Protein AF-A0A969AS32-F1 (afdb_monomer_lite)

Radius of gyration: 26.05 Å; chains: 1; bounding box: 41×69×43 Å

pLDDT: mean 76.81, std 12.21, range [35.31, 92.75]

Secondary structure (DSSP, 8-state):
-----------S-HHHHHH--GGGS--SSS----HHHHHH------PPPPPPPP-----------

Sequence (65 aa):
MKNDSTSKTSKTDWDQLDAMTDEERDFSDCPELTAEQFSQGIIRRGLKPKANKEQSTLRNGTENA

Structure (mmCIF, N/CA/C/O backbone):
data_AF-A0A969AS32-F1
#
_entry.id   AF-A0A969AS32-F1
#
loop_
_atom_site.group_PDB
_atom_site.id
_atom_site.type_symbol
_atom_site.label_atom_id
_atom_site.label_alt_id
_atom_site.label_comp_id
_atom_site.label_asym_id
_atom_site.label_entity_id
_atom_site.label_seq_id
_atom_site.pdbx_PDB_ins_code
_atom_site.Cartn_x
_atom_site.Cartn_y
_atom_site.Cartn_z
_atom_site.occupancy
_atom_site.B_iso_or_equiv
_atom_site.auth_seq_id
_atom_site.auth_comp_id
_atom_site.auth_asym_id
_atom_site.auth_atom_id
_atom_site.pdbx_PDB_model_num
ATOM 1 N N . MET A 1 1 ? 7.982 20.345 -30.406 1.00 35.31 1 MET A N 1
ATOM 2 C CA . MET A 1 1 ? 7.647 20.592 -28.987 1.00 35.31 1 MET A CA 1
ATOM 3 C C . MET A 1 1 ? 8.522 19.671 -28.153 1.00 35.31 1 MET A C 1
ATOM 5 O O . MET A 1 1 ? 8.391 18.464 -28.303 1.00 35.31 1 MET A O 1
ATOM 9 N N . LYS A 1 2 ? 9.476 20.206 -27.380 1.00 45.34 2 LYS A N 1
ATOM 10 C CA . LYS A 1 2 ? 10.225 19.412 -26.397 1.00 45.34 2 LYS A CA 1
ATOM 11 C C . LYS A 1 2 ? 9.445 19.459 -25.091 1.00 45.34 2 LYS A C 1
ATOM 13 O O . LYS A 1 2 ? 9.442 20.478 -24.412 1.00 45.34 2 LYS A O 1
ATOM 18 N N . ASN A 1 3 ? 8.729 18.381 -24.804 1.00 54.75 3 ASN A N 1
ATOM 19 C CA . ASN A 1 3 ? 8.125 18.173 -23.502 1.00 54.75 3 ASN A CA 1
ATOM 20 C C . ASN A 1 3 ? 9.180 17.452 -22.670 1.00 54.75 3 ASN A C 1
ATOM 22 O O . ASN A 1 3 ? 9.193 16.223 -22.639 1.00 54.75 3 ASN A O 1
ATOM 26 N N . ASP A 1 4 ? 10.087 18.196 -22.041 1.00 58.25 4 ASP A N 1
ATOM 27 C CA . ASP A 1 4 ? 10.952 17.625 -21.012 1.00 58.25 4 ASP A CA 1
ATOM 28 C C . ASP A 1 4 ? 10.064 17.367 -19.786 1.00 58.25 4 ASP A C 1
ATOM 30 O O . ASP A 1 4 ? 10.030 18.1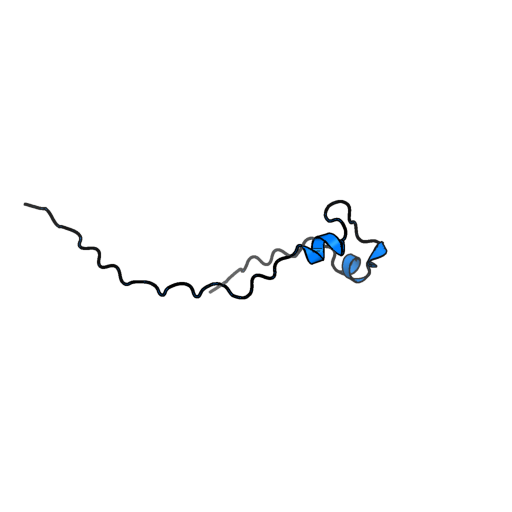35 -18.825 1.00 58.25 4 ASP A O 1
ATOM 34 N N . SER A 1 5 ? 9.241 16.311 -19.868 1.00 65.44 5 SER A N 1
ATOM 35 C CA . SER A 1 5 ? 8.522 15.788 -18.713 1.00 65.44 5 SER A CA 1
ATOM 36 C C . SER A 1 5 ? 9.591 15.503 -17.678 1.00 65.44 5 SER A C 1
ATOM 38 O O . SER A 1 5 ? 10.589 14.866 -18.018 1.00 65.44 5 SER A O 1
ATOM 40 N N . THR A 1 6 ? 9.432 16.009 -16.463 1.00 64.19 6 THR A N 1
ATOM 41 C CA . THR A 1 6 ? 10.390 15.830 -15.377 1.00 64.19 6 THR A CA 1
ATOM 42 C C . THR A 1 6 ? 10.542 14.344 -15.054 1.00 64.19 6 THR A C 1
ATOM 44 O O . THR A 1 6 ? 9.944 13.847 -14.104 1.00 64.19 6 THR A O 1
ATOM 47 N N . SER A 1 7 ? 11.340 13.621 -15.837 1.00 64.44 7 SER A N 1
ATOM 48 C CA . SER A 1 7 ? 11.778 12.264 -15.552 1.00 64.44 7 SER A CA 1
ATOM 49 C C . SER A 1 7 ? 12.938 12.386 -14.578 1.00 64.44 7 SER A C 1
ATOM 51 O O . SER A 1 7 ? 14.103 12.161 -14.889 1.00 64.44 7 SER A O 1
ATOM 53 N N . LYS A 1 8 ? 12.627 12.832 -13.356 1.00 68.31 8 LYS A N 1
ATOM 54 C CA . LYS A 1 8 ? 13.550 12.604 -12.252 1.00 68.31 8 LYS A CA 1
ATOM 55 C C . LYS A 1 8 ? 13.668 11.092 -12.145 1.00 68.31 8 LYS A C 1
ATOM 57 O O . LYS A 1 8 ? 12.709 10.430 -11.757 1.00 68.31 8 LYS A O 1
ATOM 62 N N . THR A 1 9 ? 14.818 10.566 -12.551 1.00 71.94 9 THR A N 1
ATOM 63 C CA . THR A 1 9 ? 15.204 9.190 -12.269 1.00 71.94 9 THR A CA 1
ATOM 64 C C . THR A 1 9 ? 14.993 8.976 -10.782 1.00 71.94 9 THR A C 1
ATOM 66 O O . THR A 1 9 ? 15.501 9.753 -9.963 1.00 71.94 9 THR A O 1
ATOM 69 N N . SER A 1 10 ? 14.159 7.994 -10.449 1.00 76.31 10 SER A N 1
ATOM 70 C CA . SER A 1 10 ? 13.919 7.634 -9.060 1.00 76.31 10 SER A CA 1
ATOM 71 C C . SER A 1 10 ? 15.269 7.399 -8.384 1.00 76.31 10 SER A C 1
ATOM 73 O O . SER A 1 10 ? 16.135 6.744 -8.956 1.00 76.31 10 SER A O 1
ATOM 75 N N . LYS A 1 11 ? 15.465 7.976 -7.197 1.00 85.19 11 LYS A N 1
ATOM 76 C CA . LYS A 1 11 ? 16.651 7.700 -6.368 1.00 85.19 11 LYS A CA 1
ATOM 77 C C . LYS A 1 11 ? 16.494 6.410 -5.558 1.00 85.19 11 LYS A C 1
ATOM 79 O O . LYS A 1 11 ? 17.367 6.090 -4.763 1.00 85.19 11 LYS A O 1
ATOM 84 N N . THR A 1 12 ? 15.359 5.737 -5.714 1.00 83.38 12 THR A N 1
ATOM 85 C CA . THR A 1 12 ? 15.060 4.470 -5.062 1.00 83.38 12 THR A CA 1
ATOM 86 C C . THR A 1 12 ? 15.859 3.356 -5.723 1.00 83.38 12 THR A C 1
ATOM 88 O O . THR A 1 12 ? 15.856 3.246 -6.950 1.00 83.38 12 THR A O 1
ATOM 91 N N . ASP A 1 13 ? 16.517 2.541 -4.905 1.00 88.62 13 ASP A N 1
ATOM 92 C CA . ASP A 1 13 ? 17.112 1.280 -5.333 1.00 88.62 13 ASP A CA 1
ATOM 93 C C . ASP A 1 13 ? 15.990 0.253 -5.543 1.00 88.62 13 ASP A C 1
ATOM 95 O O . ASP A 1 13 ? 15.376 -0.226 -4.590 1.00 88.62 13 ASP A O 1
ATOM 99 N N . TRP A 1 14 ? 15.647 0.003 -6.805 1.00 87.25 14 TRP A N 1
ATOM 100 C CA . TRP A 1 14 ? 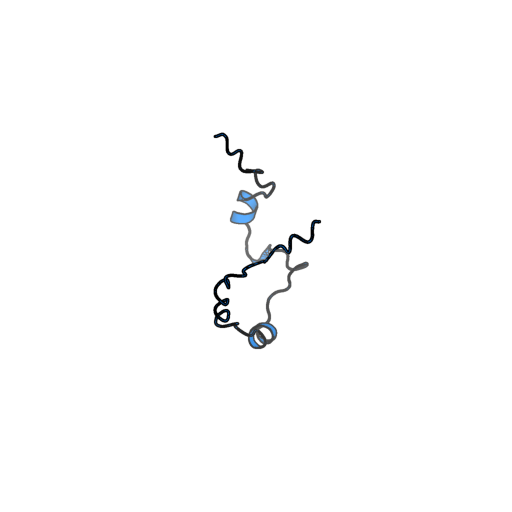14.553 -0.900 -7.163 1.00 87.25 14 TRP A CA 1
ATOM 101 C C . TRP A 1 14 ? 14.968 -2.368 -7.127 1.00 87.25 14 TRP A C 1
ATOM 103 O O . TRP A 1 14 ? 14.137 -3.199 -6.782 1.00 87.25 14 TRP A O 1
ATOM 113 N N . ASP A 1 15 ? 16.231 -2.675 -7.429 1.00 89.81 15 ASP A N 1
ATOM 114 C CA . ASP A 1 15 ? 16.736 -4.051 -7.439 1.00 89.81 15 ASP A CA 1
ATOM 115 C C . ASP A 1 15 ? 16.787 -4.603 -6.008 1.00 89.81 15 ASP A C 1
ATOM 117 O O . ASP A 1 15 ? 16.423 -5.752 -5.759 1.00 89.81 15 ASP A O 1
ATOM 121 N N . GLN A 1 16 ? 17.167 -3.756 -5.043 1.00 87.75 16 GLN A N 1
ATOM 122 C CA . GLN A 1 16 ? 17.116 -4.109 -3.627 1.00 87.75 16 GLN A CA 1
ATOM 123 C C . GLN A 1 16 ? 15.680 -4.348 -3.141 1.00 87.75 16 GLN A C 1
ATOM 125 O O . GLN A 1 16 ? 15.441 -5.298 -2.399 1.00 87.75 16 GLN A O 1
ATOM 130 N N . LEU A 1 17 ? 14.728 -3.495 -3.537 1.00 86.44 17 LEU A N 1
ATOM 131 C CA . LEU A 1 17 ? 13.325 -3.636 -3.134 1.00 86.44 17 LEU A CA 1
ATOM 132 C C . LEU A 1 17 ? 12.649 -4.861 -3.759 1.00 86.44 17 LEU A C 1
ATOM 134 O O . LEU A 1 17 ? 11.797 -5.455 -3.112 1.00 86.44 17 LEU A O 1
ATOM 138 N N . ASP A 1 18 ? 13.015 -5.236 -4.985 1.00 87.50 18 ASP A N 1
ATOM 139 C CA . ASP A 1 18 ? 12.462 -6.413 -5.670 1.00 87.50 18 ASP A CA 1
ATOM 140 C C . ASP A 1 18 ? 12.931 -7.730 -5.027 1.00 87.50 18 ASP A C 1
ATOM 142 O O . ASP A 1 18 ? 12.186 -8.705 -4.971 1.00 87.50 18 ASP A O 1
ATOM 146 N N . ALA A 1 19 ? 14.154 -7.747 -4.490 1.00 92.75 19 ALA A N 1
ATOM 147 C CA . ALA A 1 19 ? 14.708 -8.897 -3.776 1.00 92.75 19 ALA A CA 1
ATOM 148 C C . ALA A 1 19 ? 14.288 -8.978 -2.294 1.00 92.75 19 ALA A C 1
ATOM 150 O O . ALA A 1 19 ? 14.549 -9.997 -1.651 1.00 92.75 19 ALA A O 1
ATOM 151 N N . MET A 1 20 ? 13.688 -7.917 -1.744 1.00 91.25 20 MET A N 1
ATOM 152 C CA . MET A 1 20 ? 13.324 -7.821 -0.330 1.00 91.25 20 MET A CA 1
ATOM 153 C C . MET A 1 20 ? 12.145 -8.739 0.002 1.00 91.25 20 MET A C 1
ATOM 155 O O . MET A 1 20 ? 11.150 -8.794 -0.720 1.00 91.25 20 MET A O 1
ATOM 159 N N . THR A 1 21 ? 12.240 -9.437 1.130 1.00 90.69 21 THR A N 1
ATOM 160 C CA . THR A 1 21 ? 11.133 -10.243 1.657 1.00 90.69 21 THR A CA 1
ATOM 161 C C . THR A 1 21 ? 10.185 -9.392 2.504 1.00 90.69 21 THR A C 1
ATOM 163 O O . THR A 1 21 ? 10.587 -8.384 3.087 1.00 90.69 21 THR A O 1
ATOM 166 N N . ASP A 1 22 ? 8.919 -9.804 2.618 1.00 82.19 22 ASP A N 1
ATOM 167 C CA . ASP A 1 22 ? 7.917 -9.071 3.412 1.00 82.19 22 ASP A CA 1
ATOM 168 C C . ASP A 1 22 ? 8.325 -8.914 4.892 1.00 82.19 22 ASP A C 1
ATOM 170 O O . ASP A 1 22 ? 7.946 -7.940 5.539 1.00 82.19 22 ASP A O 1
ATOM 174 N N . GLU A 1 23 ? 9.131 -9.84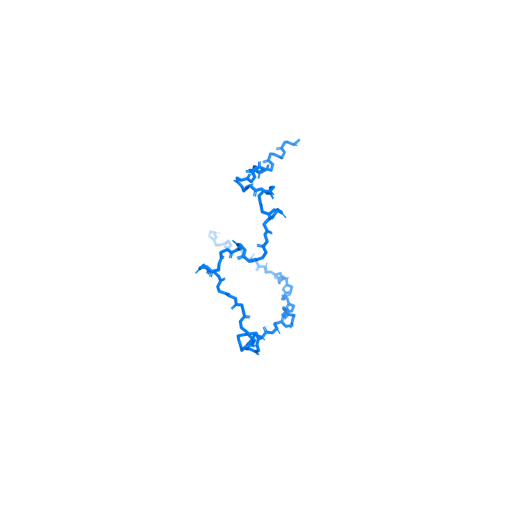0 5.417 1.00 85.25 23 GLU A N 1
ATOM 175 C CA . GLU A 1 23 ? 9.631 -9.853 6.800 1.00 85.25 23 GLU A CA 1
ATOM 176 C C . GLU A 1 23 ? 10.730 -8.808 7.052 1.00 85.25 23 GLU A C 1
ATOM 178 O O . GLU A 1 23 ? 10.917 -8.353 8.180 1.00 85.25 23 GLU A O 1
ATOM 183 N N . GLU A 1 24 ? 11.459 -8.412 6.007 1.00 86.06 24 GLU A N 1
ATOM 184 C CA . GLU A 1 24 ? 12.529 -7.408 6.073 1.00 86.06 24 GLU A CA 1
ATOM 185 C C . GLU A 1 24 ? 11.995 -5.979 5.926 1.00 86.06 24 GLU A C 1
ATOM 187 O O . GLU A 1 24 ? 12.738 -5.004 6.087 1.00 86.06 24 GLU A O 1
ATOM 192 N N . ARG A 1 25 ? 10.702 -5.838 5.618 1.00 82.56 25 ARG A N 1
ATOM 193 C CA . ARG A 1 25 ? 10.040 -4.548 5.489 1.00 82.56 25 ARG A CA 1
ATOM 194 C C . ARG A 1 25 ? 9.957 -3.861 6.853 1.00 82.56 25 ARG A C 1
ATOM 196 O O . ARG A 1 25 ? 9.500 -4.427 7.840 1.00 82.56 25 ARG A O 1
ATOM 203 N N . ASP A 1 26 ? 10.341 -2.589 6.894 1.00 84.06 26 ASP A N 1
ATOM 204 C CA . ASP A 1 26 ? 10.202 -1.779 8.100 1.00 84.06 26 ASP A CA 1
ATOM 205 C C . ASP A 1 26 ? 8.741 -1.334 8.313 1.00 84.06 26 ASP A C 1
ATOM 207 O O . ASP A 1 26 ? 8.146 -0.658 7.467 1.00 84.06 26 ASP A O 1
ATOM 211 N N . PHE A 1 27 ? 8.175 -1.700 9.465 1.00 82.19 27 PHE A N 1
ATOM 212 C CA . PHE A 1 27 ? 6.826 -1.325 9.909 1.00 82.19 27 PHE A CA 1
ATOM 213 C C . PHE A 1 27 ? 6.827 -0.209 10.966 1.00 82.19 27 PHE A C 1
ATOM 215 O O . PHE A 1 27 ? 5.783 0.096 11.542 1.00 82.19 27 PHE A O 1
ATOM 222 N N . SER A 1 28 ? 7.979 0.415 11.234 1.00 83.25 28 SER A N 1
ATOM 223 C CA . SER A 1 28 ? 8.098 1.497 12.219 1.00 83.25 28 SER A CA 1
ATOM 224 C C . SER A 1 28 ? 7.210 2.705 11.891 1.00 83.25 28 SER A C 1
ATOM 226 O O . SER A 1 28 ? 6.593 3.278 12.789 1.00 83.25 28 SER A O 1
ATOM 228 N N . ASP A 1 29 ? 7.111 3.061 10.608 1.00 83.44 29 ASP A N 1
ATOM 229 C CA . ASP A 1 29 ? 6.313 4.194 10.116 1.00 83.44 29 ASP A CA 1
ATOM 230 C C . ASP A 1 29 ? 4.861 3.802 9.792 1.00 83.44 29 ASP A C 1
ATOM 232 O O . ASP A 1 29 ? 3.927 4.590 9.941 1.00 83.44 29 ASP A O 1
ATOM 236 N N . CYS A 1 30 ? 4.645 2.555 9.371 1.00 81.12 30 CYS A N 1
ATOM 237 C CA . CYS A 1 30 ? 3.331 2.047 8.996 1.00 81.12 30 CYS A CA 1
ATOM 238 C C . CYS A 1 30 ? 3.113 0.674 9.642 1.00 81.12 30 CYS A C 1
ATOM 240 O O . CYS A 1 30 ? 3.577 -0.323 9.086 1.00 81.12 30 CYS A O 1
ATOM 242 N N . PRO A 1 31 ? 2.431 0.611 10.802 1.00 83.00 31 PRO A N 1
ATOM 243 C CA . PRO A 1 31 ? 2.155 -0.655 11.462 1.00 83.00 31 PRO A CA 1
ATOM 244 C C . PRO A 1 31 ? 1.215 -1.513 10.612 1.00 83.00 31 PRO A C 1
ATOM 246 O O . PRO A 1 31 ? 0.426 -1.002 9.812 1.00 83.00 31 PRO A O 1
ATOM 249 N N . GLU A 1 32 ? 1.277 -2.826 10.814 1.00 84.12 32 GLU A N 1
ATOM 250 C CA . GLU A 1 32 ? 0.395 -3.762 10.125 1.00 84.12 32 GLU A CA 1
ATOM 251 C C . GLU A 1 32 ? -1.081 -3.487 10.428 1.00 84.12 32 GLU A C 1
ATOM 253 O O . GLU A 1 32 ? -1.474 -3.164 11.554 1.00 84.12 32 GLU A O 1
ATOM 258 N N . LEU A 1 33 ? -1.912 -3.637 9.397 1.00 84.56 33 LEU A N 1
ATOM 259 C CA . LEU A 1 33 ? -3.343 -3.413 9.508 1.00 84.56 33 LEU A CA 1
ATOM 260 C C . LEU A 1 33 ? -3.991 -4.559 10.289 1.00 84.56 33 LEU A C 1
ATOM 262 O O . LEU A 1 33 ? -4.0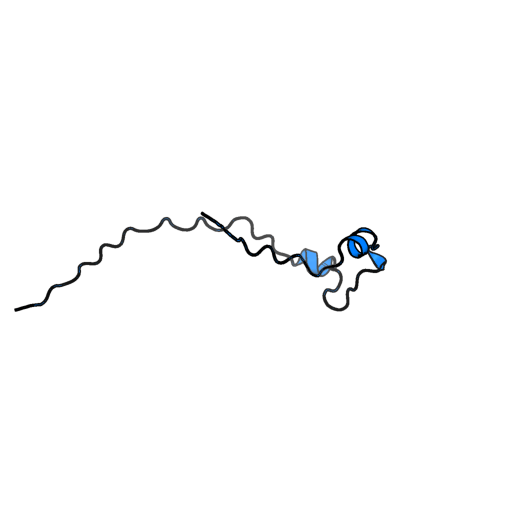67 -5.689 9.803 1.00 84.56 33 LEU A O 1
ATOM 266 N N . THR A 1 34 ? -4.514 -4.269 11.478 1.00 87.69 34 THR A N 1
ATOM 267 C CA . THR A 1 34 ? -5.211 -5.286 12.272 1.00 87.69 34 THR A CA 1
ATOM 268 C C . THR A 1 34 ? -6.610 -5.564 11.715 1.00 87.69 34 THR A C 1
ATOM 270 O O . THR A 1 34 ? -7.251 -4.704 11.105 1.00 87.69 34 THR A O 1
ATOM 273 N N . ALA A 1 35 ? -7.137 -6.768 11.962 1.00 85.25 35 ALA A N 1
ATOM 274 C CA . ALA A 1 35 ? -8.496 -7.130 11.545 1.00 85.25 35 ALA A CA 1
ATOM 275 C C . ALA A 1 35 ? -9.567 -6.212 12.168 1.00 85.25 35 ALA A C 1
ATOM 277 O O . ALA A 1 35 ? -10.573 -5.902 11.527 1.00 85.25 35 ALA A O 1
ATOM 278 N N . GLU A 1 36 ? -9.332 -5.732 13.393 1.00 86.31 36 GLU A N 1
ATOM 279 C CA . GLU A 1 36 ? -10.203 -4.760 14.055 1.00 86.31 36 GLU A CA 1
ATOM 280 C C . GLU A 1 36 ? -10.210 -3.424 13.301 1.00 86.31 36 GLU A C 1
ATOM 282 O O . GLU A 1 36 ? -11.280 -2.910 12.972 1.00 86.31 36 GLU A O 1
ATOM 287 N N . GLN A 1 37 ? -9.036 -2.904 12.935 1.00 85.50 37 GLN A N 1
ATOM 288 C CA . GLN A 1 37 ? -8.914 -1.675 12.146 1.00 85.50 37 GLN A CA 1
ATOM 289 C C . GLN A 1 37 ? -9.550 -1.824 10.760 1.00 85.50 37 GLN A C 1
ATOM 291 O O . GLN A 1 37 ? -10.247 -0.923 10.295 1.00 85.50 37 GLN A O 1
ATOM 296 N N . PHE A 1 38 ? -9.374 -2.981 10.117 1.00 83.81 38 PHE A N 1
ATOM 297 C CA . PHE A 1 38 ? -10.008 -3.272 8.834 1.00 83.81 38 PHE A CA 1
ATOM 298 C C . PHE A 1 38 ? -11.539 -3.300 8.938 1.00 83.81 38 PHE A C 1
ATOM 300 O O . PHE A 1 38 ? -12.223 -2.762 8.070 1.00 83.81 38 PHE A O 1
ATOM 307 N N . SER A 1 39 ? -12.087 -3.860 10.021 1.00 83.75 39 SER A N 1
ATOM 308 C CA . SER A 1 39 ? -13.539 -3.928 10.243 1.00 83.75 39 SER A CA 1
ATOM 309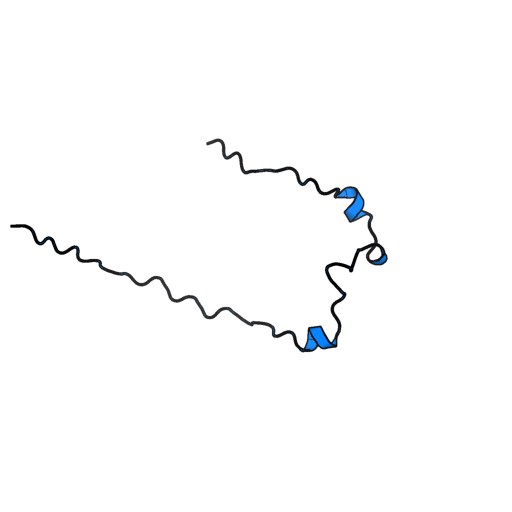 C C . SER A 1 39 ? -14.195 -2.551 10.408 1.00 83.75 39 SER A C 1
ATOM 311 O O . SER A 1 39 ? -15.350 -2.360 10.031 1.00 83.75 39 SER A O 1
ATOM 313 N N . GLN A 1 40 ? -13.444 -1.576 10.926 1.00 84.19 40 GLN A N 1
ATOM 314 C CA . GLN A 1 40 ? -13.880 -0.187 11.070 1.00 84.19 40 GLN A CA 1
ATOM 315 C C . GLN A 1 40 ? -13.770 0.604 9.755 1.00 84.19 40 GLN A C 1
ATOM 317 O O . GLN A 1 40 ? -14.314 1.705 9.639 1.00 84.19 40 GLN A O 1
ATOM 322 N N . GLY A 1 41 ? -13.081 0.056 8.750 1.00 81.00 41 GLY A N 1
ATOM 323 C CA . GLY A 1 41 ? -12.917 0.674 7.444 1.00 81.00 41 GLY A CA 1
ATOM 324 C C . GLY A 1 41 ? -14.245 0.780 6.693 1.00 81.00 41 GLY A C 1
ATOM 325 O O . GLY A 1 41 ? -14.865 -0.218 6.332 1.00 81.00 41 GLY A O 1
ATOM 326 N N . ILE A 1 42 ? -14.678 2.005 6.391 1.00 73.88 42 ILE A N 1
ATOM 327 C CA . ILE A 1 42 ? -15.875 2.240 5.577 1.00 73.88 42 ILE A CA 1
ATOM 328 C C . ILE A 1 42 ? -15.467 2.339 4.107 1.00 73.88 42 ILE A C 1
ATOM 330 O O . ILE A 1 42 ? -14.772 3.269 3.696 1.00 73.88 42 ILE A O 1
ATOM 334 N N . ILE A 1 43 ? -15.959 1.417 3.278 1.00 73.75 43 ILE A N 1
ATOM 335 C CA . ILE A 1 43 ? -15.811 1.518 1.823 1.00 73.75 43 ILE A CA 1
ATOM 336 C C . ILE A 1 43 ? -16.745 2.619 1.319 1.00 73.75 43 ILE A C 1
ATOM 338 O O . ILE A 1 43 ? -17.966 2.450 1.253 1.00 73.75 43 ILE A O 1
ATOM 342 N N . ARG A 1 44 ? -16.177 3.752 0.900 1.00 72.88 44 ARG A N 1
ATOM 343 C CA . ARG A 1 44 ? -16.930 4.807 0.214 1.00 72.88 44 ARG A CA 1
ATOM 344 C C . ARG A 1 44 ? -17.300 4.341 -1.196 1.00 72.88 44 ARG A C 1
ATOM 346 O O . ARG A 1 44 ? -16.568 4.569 -2.157 1.00 72.88 44 ARG A O 1
ATOM 353 N N . ARG A 1 45 ? -18.453 3.677 -1.327 1.00 69.31 45 ARG A N 1
ATOM 354 C CA . ARG A 1 45 ? -19.027 3.314 -2.629 1.00 69.31 45 ARG A CA 1
ATOM 355 C C . ARG A 1 45 ? -19.517 4.561 -3.360 1.00 69.31 45 ARG A C 1
ATOM 357 O O . ARG A 1 45 ? -20.561 5.107 -3.021 1.00 69.31 45 ARG A O 1
ATOM 364 N N . GLY A 1 46 ? -18.775 4.947 -4.395 1.00 68.44 46 GLY A N 1
ATOM 365 C CA . GLY A 1 46 ? -19.163 5.981 -5.350 1.00 68.44 46 GLY A CA 1
ATOM 366 C C . GLY A 1 46 ? -19.048 7.401 -4.795 1.00 68.44 46 GLY A C 1
ATOM 367 O O . GLY A 1 46 ? -19.548 7.740 -3.725 1.00 68.44 46 GLY A O 1
ATOM 368 N N . LEU A 1 47 ? -18.394 8.277 -5.552 1.00 69.12 47 LEU A N 1
ATOM 369 C CA . LEU A 1 47 ? -18.580 9.712 -5.369 1.00 69.12 47 LEU A CA 1
ATOM 370 C C . LEU A 1 47 ? -19.995 10.046 -5.850 1.00 69.12 47 LEU A C 1
ATOM 372 O O . LEU A 1 47 ? -20.398 9.573 -6.913 1.00 69.12 47 LEU A O 1
ATOM 376 N N . LYS A 1 48 ? -20.743 10.873 -5.105 1.00 73.31 48 LYS A N 1
ATOM 377 C CA . LYS A 1 48 ? -21.934 11.512 -5.683 1.00 73.31 48 LYS A CA 1
ATOM 378 C C . LYS A 1 48 ? -21.494 12.170 -6.999 1.00 73.31 48 LYS A C 1
ATOM 380 O O . LYS A 1 48 ? -20.458 12.846 -6.977 1.00 73.31 48 LYS A O 1
ATOM 385 N N . PRO A 1 49 ? -22.210 11.960 -8.120 1.00 74.69 49 PRO A N 1
ATOM 386 C CA . PRO A 1 49 ? -21.852 12.577 -9.386 1.00 74.69 49 PRO A CA 1
ATOM 387 C C . PRO A 1 49 ? -21.655 14.073 -9.170 1.00 74.69 49 PRO A C 1
ATOM 389 O O . PRO A 1 49 ? -22.511 14.738 -8.581 1.00 74.69 49 PRO A O 1
ATOM 392 N N . LYS A 1 50 ? -20.495 14.593 -9.577 1.00 78.56 50 LYS A N 1
ATOM 393 C CA . LYS A 1 50 ? -20.244 16.030 -9.518 1.00 78.56 50 LYS A CA 1
ATOM 394 C C . LYS A 1 50 ? -21.296 16.700 -10.399 1.00 78.56 50 LYS A C 1
ATOM 396 O O . LYS A 1 50 ? -21.451 16.299 -11.550 1.00 78.56 50 LYS A O 1
ATOM 401 N N . ALA A 1 51 ? -22.009 17.689 -9.860 1.00 82.06 51 ALA A N 1
ATOM 402 C CA . ALA A 1 51 ? -22.936 18.478 -10.659 1.00 82.06 51 ALA A CA 1
ATOM 403 C C . ALA A 1 51 ? -22.202 19.034 -11.889 1.00 82.06 51 ALA A C 1
ATOM 405 O O . ALA A 1 51 ? -21.034 19.438 -11.801 1.00 82.06 51 ALA A O 1
ATOM 406 N N . ASN A 1 52 ? -22.875 19.011 -13.040 1.00 85.19 52 ASN A N 1
ATOM 407 C CA . ASN A 1 52 ? -22.331 19.593 -14.259 1.00 85.19 52 ASN A CA 1
ATOM 408 C C . ASN A 1 52 ? -22.040 21.080 -14.035 1.00 85.19 52 ASN A C 1
ATOM 410 O O . ASN A 1 52 ? -22.674 21.733 -13.208 1.00 85.19 52 ASN A O 1
ATOM 414 N N . LYS A 1 53 ? -21.057 21.615 -14.765 1.00 83.44 53 LYS A N 1
ATOM 415 C CA . LYS A 1 53 ? -20.750 23.047 -14.713 1.00 83.44 53 LYS A CA 1
ATOM 416 C C . LYS A 1 53 ? -21.995 23.832 -15.131 1.00 83.44 53 LYS A C 1
ATOM 418 O O . LYS A 1 53 ? -22.500 23.619 -16.230 1.00 83.44 53 LYS A O 1
ATOM 423 N N . GLU A 1 54 ? -22.458 24.729 -14.271 1.00 83.19 54 GLU A N 1
ATOM 424 C CA . GLU A 1 54 ? -23.528 25.664 -14.607 1.00 83.19 54 GLU A CA 1
ATOM 425 C C . GLU A 1 54 ? -22.967 26.825 -15.433 1.00 83.19 54 GLU A C 1
ATOM 427 O O . GLU A 1 54 ? -21.865 27.320 -15.180 1.00 83.19 54 GLU A O 1
ATOM 432 N N . GLN A 1 55 ? -23.720 27.247 -16.448 1.00 82.88 55 GLN A N 1
ATOM 433 C CA . GLN A 1 55 ? -23.387 28.421 -17.242 1.00 82.88 55 GLN A CA 1
ATOM 434 C C . GLN A 1 55 ? -23.719 29.674 -16.426 1.00 82.88 55 GLN A C 1
ATOM 436 O O . GLN A 1 55 ? -24.887 30.009 -16.243 1.00 82.88 55 GLN A O 1
ATOM 441 N N . SER A 1 56 ? -22.697 30.382 -15.949 1.00 79.44 56 SER A N 1
ATOM 442 C CA . SER A 1 56 ? -22.859 3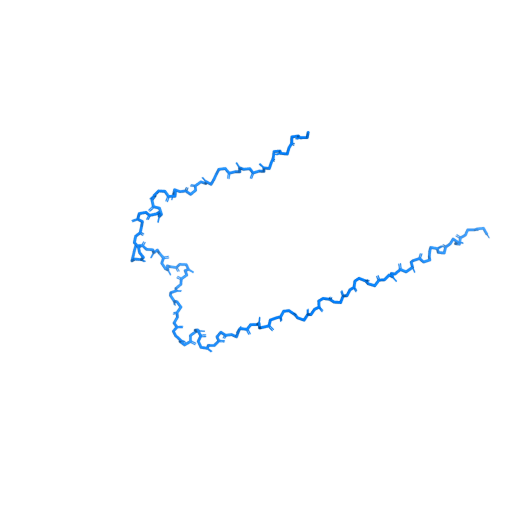1.689 -15.315 1.00 79.44 56 SER A CA 1
ATOM 443 C C . SER A 1 56 ? -22.702 32.806 -16.349 1.00 79.44 56 SER A C 1
ATOM 445 O O . SER A 1 56 ? -21.696 32.900 -17.052 1.00 79.44 56 SER A O 1
ATOM 447 N N . THR A 1 57 ? -23.708 33.673 -16.460 1.00 81.19 57 THR A N 1
ATOM 448 C CA . THR A 1 57 ? -23.620 34.902 -17.259 1.00 81.19 57 THR A CA 1
ATOM 449 C C . THR A 1 57 ? -23.236 36.063 -16.351 1.00 81.19 57 THR A C 1
ATOM 451 O O . THR A 1 57 ? -24.059 36.538 -15.570 1.00 81.19 57 THR A O 1
ATOM 454 N N . LEU A 1 58 ? -21.993 36.531 -16.455 1.00 81.56 58 LEU A N 1
ATOM 455 C CA . LEU A 1 58 ? -21.552 37.762 -15.801 1.00 81.56 58 LEU A CA 1
ATOM 456 C C . LEU A 1 58 ? -21.942 38.955 -16.684 1.00 81.56 58 LEU A C 1
ATOM 458 O O . LEU A 1 58 ? -21.469 39.085 -17.813 1.00 81.56 58 LEU A O 1
ATOM 462 N N . ARG A 1 59 ? -22.836 39.816 -16.187 1.00 77.00 59 ARG A N 1
ATOM 463 C CA . ARG A 1 59 ? -23.115 41.128 -16.785 1.00 77.00 59 ARG A CA 1
ATOM 464 C C . ARG A 1 59 ? -22.129 42.122 -16.181 1.00 77.00 59 ARG A C 1
ATOM 466 O O . ARG A 1 59 ? -22.280 42.506 -15.027 1.00 77.00 59 ARG A O 1
ATOM 473 N N . ASN A 1 60 ? -21.141 42.544 -16.962 1.00 70.12 60 ASN A N 1
ATOM 474 C CA . ASN A 1 60 ? -20.334 43.704 -16.604 1.00 70.12 60 ASN A CA 1
ATOM 475 C C . ASN A 1 60 ? -21.213 44.940 -16.822 1.00 70.12 60 ASN A C 1
ATOM 477 O O . ASN A 1 60 ? -21.504 45.297 -17.964 1.00 70.12 60 ASN A O 1
ATOM 481 N N . GLY A 1 61 ? -21.704 45.538 -15.737 1.00 62.06 61 GLY A N 1
ATOM 482 C CA . GLY A 1 61 ? -22.340 46.846 -15.800 1.00 62.06 61 GLY A CA 1
ATOM 483 C C . GLY A 1 61 ? -21.295 47.866 -16.231 1.00 62.06 61 GLY A C 1
ATOM 484 O O . GLY A 1 61 ? -20.357 48.140 -15.491 1.00 62.06 61 GLY A O 1
ATOM 485 N N . THR A 1 62 ? -21.417 48.396 -17.442 1.00 59.06 62 THR A N 1
ATOM 486 C CA . THR A 1 62 ? -20.719 49.623 -17.815 1.00 59.06 62 THR A CA 1
ATOM 487 C C . THR A 1 62 ? -21.516 50.785 -17.237 1.00 59.06 62 THR A C 1
ATOM 489 O O . THR A 1 62 ? -22.412 51.305 -17.897 1.00 59.06 62 THR A O 1
ATOM 492 N N . GLU A 1 63 ? -21.227 51.172 -15.998 1.00 59.31 63 GLU A N 1
ATOM 493 C CA . GLU A 1 63 ? -21.493 52.542 -15.568 1.00 59.31 63 GLU A CA 1
ATOM 494 C C . GLU A 1 63 ? -20.338 53.407 -16.081 1.00 59.31 63 GLU A C 1
ATOM 496 O O . GLU A 1 63 ? -19.229 53.388 -15.559 1.00 59.31 63 GLU A O 1
ATOM 501 N N . ASN A 1 64 ? -20.561 54.077 -17.208 1.00 55.72 64 ASN A N 1
ATOM 502 C CA . ASN A 1 64 ? -19.732 55.193 -17.638 1.00 55.72 64 ASN A CA 1
ATOM 503 C C . ASN A 1 64 ? -20.604 56.200 -18.390 1.00 55.72 64 ASN A C 1
ATOM 505 O O . ASN A 1 64 ? -21.304 55.816 -19.329 1.00 55.72 64 ASN A O 1
ATOM 509 N N . ALA A 1 65 ? -20.418 57.459 -17.981 1.00 42.44 65 ALA A N 1
ATOM 510 C CA . ALA A 1 65 ? -20.970 58.729 -18.459 1.00 42.44 65 ALA A CA 1
ATOM 511 C C . ALA A 1 65 ? -22.289 59.182 -17.814 1.00 42.44 65 ALA A C 1
ATOM 513 O O . ALA A 1 65 ? -23.370 58.706 -18.222 1.00 42.44 65 ALA A O 1
#

Foldseek 3Di:
DDPPPPCPPDPDDVVVVVPDDPVNDDCPPPPDQDPVNVVVDDDPDDDDPDDDDDDDDDDDDPPDD